Protein AF-A0A2V9Q446-F1 (afdb_monomer_lite)

Sequence (155 aa):
MSSAPTWRRCDSEATRNVSASIRARLLSLAQSRGEDYQRVLGRYAIERFLYRLERSEYRDNFALKGATLFTLWTGQTHRPTKDLDLLGRGLSSTITEVETIIREICATPEDDGIVFDPESVEGARIKEARAHLVSSAPSDGSAADSRVPTGSHDR

Radius of gyration: 23.2 Å; chains: 1; bounding box: 82×59×54 Å

pLDDT: mean 76.24, std 25.34, range [26.14, 98.19]

Foldseek 3Di:
DDDDDDDDPPPPPPPPLLLVVLLVVLVVVCVVVVHDSVLSVLLLVLVLLLVLCCVDPCVVQKDWDDQNVVCVVVVDRPDRASATDIDGDPDDPDQVRVLVVSLVSQPRDDSNNDHDDSVPRGGDDDDPDDDGDDDDDDDPDDDPDDDDDDDDDDD

Structure (mmCIF, N/CA/C/O backbone):
data_AF-A0A2V9Q446-F1
#
_entry.id   AF-A0A2V9Q446-F1
#
loop_
_atom_site.group_PDB
_atom_site.id
_atom_site.type_symbol
_atom_site.label_atom_id
_atom_site.label_alt_id
_atom_site.label_comp_id
_atom_site.label_asym_id
_atom_site.label_entity_id
_atom_site.label_seq_id
_atom_site.pdbx_PDB_ins_code
_atom_site.Cartn_x
_atom_site.Cartn_y
_atom_site.Cartn_z
_atom_site.occupancy
_atom_site.B_iso_or_equiv
_atom_site.auth_seq_id
_atom_site.auth_comp_id
_atom_site.auth_asym_id
_atom_site.auth_atom_id
_atom_site.pdbx_PDB_model_num
ATOM 1 N N . MET A 1 1 ? -59.812 30.153 5.508 1.00 39.16 1 MET A N 1
ATOM 2 C CA . MET A 1 1 ? -59.530 28.741 5.861 1.00 39.16 1 MET A CA 1
ATOM 3 C C . MET A 1 1 ? -58.679 28.181 4.726 1.00 39.16 1 MET A C 1
ATOM 5 O O . MET A 1 1 ? -59.200 28.018 3.640 1.00 39.16 1 MET A O 1
ATOM 9 N N . SER A 1 2 ? -57.361 28.376 4.786 1.00 46.19 2 SER A N 1
ATOM 10 C CA . SER A 1 2 ? -56.345 27.452 5.333 1.00 46.19 2 SER A CA 1
ATOM 11 C C . SER A 1 2 ? -56.107 26.218 4.456 1.00 46.19 2 SER A C 1
ATOM 13 O O . SER A 1 2 ? -56.997 25.380 4.361 1.00 46.19 2 SER A O 1
ATOM 15 N N . SER A 1 3 ? -54.909 26.138 3.857 1.00 41.53 3 SER A N 1
ATOM 16 C CA . SER A 1 3 ? -53.992 24.973 3.816 1.00 41.53 3 SER A CA 1
ATOM 17 C C . SER A 1 3 ? -52.987 25.187 2.664 1.00 41.53 3 SER A C 1
ATOM 19 O O . SER A 1 3 ? -53.380 25.182 1.504 1.00 41.53 3 SER A O 1
ATOM 21 N N . ALA A 1 4 ? -51.804 25.752 2.926 1.00 44.09 4 ALA A N 1
ATOM 22 C CA . ALA A 1 4 ? -50.528 25.103 3.285 1.00 44.09 4 ALA A CA 1
ATOM 23 C C . ALA A 1 4 ? -49.773 24.476 2.079 1.00 44.09 4 ALA A C 1
ATOM 25 O O . ALA A 1 4 ? -50.391 23.843 1.226 1.00 44.09 4 ALA A O 1
ATOM 26 N N . PRO A 1 5 ? -48.441 24.673 1.974 1.00 46.50 5 PRO A N 1
ATOM 27 C CA . PRO A 1 5 ? -47.674 24.415 0.756 1.00 46.50 5 PRO A CA 1
ATOM 28 C C . PRO A 1 5 ? -47.266 22.942 0.626 1.00 46.50 5 PRO A C 1
ATOM 30 O O . PRO A 1 5 ? -46.791 22.324 1.578 1.00 46.50 5 PRO A O 1
ATOM 33 N N . THR A 1 6 ? -47.370 22.385 -0.581 1.00 42.12 6 THR A N 1
ATOM 34 C CA . THR A 1 6 ? -46.769 21.091 -0.922 1.00 42.12 6 THR A CA 1
ATOM 35 C C . THR A 1 6 ? -45.280 21.276 -1.200 1.00 42.12 6 THR A C 1
ATOM 37 O O . THR A 1 6 ? -44.879 21.566 -2.327 1.00 42.12 6 THR A O 1
ATOM 40 N N . TRP A 1 7 ? -44.443 21.098 -0.181 1.00 45.72 7 TRP A N 1
ATOM 41 C CA . TRP A 1 7 ? -43.018 20.872 -0.398 1.00 45.72 7 TRP A CA 1
ATOM 42 C C . TRP A 1 7 ? -42.840 19.490 -1.031 1.00 45.72 7 TRP A C 1
ATOM 44 O O . TRP A 1 7 ? -43.055 18.469 -0.377 1.00 45.72 7 TRP A O 1
ATOM 54 N N . ARG A 1 8 ? -42.446 19.438 -2.309 1.00 45.62 8 ARG A N 1
ATOM 55 C CA . ARG A 1 8 ? -41.811 18.228 -2.841 1.00 45.62 8 ARG A CA 1
ATOM 56 C C . ARG A 1 8 ? -40.489 18.079 -2.101 1.00 45.62 8 ARG A C 1
ATOM 58 O O . ARG A 1 8 ? -39.658 18.984 -2.162 1.00 45.62 8 ARG A O 1
ATOM 65 N N . ARG A 1 9 ? -40.280 16.945 -1.430 1.00 44.22 9 ARG A N 1
ATOM 66 C CA . ARG A 1 9 ? -38.917 16.501 -1.148 1.00 44.22 9 ARG A CA 1
ATOM 67 C C . ARG A 1 9 ? -38.226 16.377 -2.498 1.00 44.22 9 ARG A C 1
ATOM 69 O O . ARG A 1 9 ? -38.596 15.536 -3.312 1.00 44.22 9 ARG A O 1
ATOM 76 N N . CYS A 1 10 ? -37.275 17.264 -2.757 1.00 35.88 10 CYS A N 1
ATOM 77 C CA . CYS A 1 10 ? -36.196 16.922 -3.657 1.00 35.88 10 CYS A CA 1
ATOM 78 C C . CYS A 1 10 ? -35.360 15.927 -2.854 1.00 35.88 10 CYS A C 1
ATOM 80 O O . CYS A 1 10 ? -34.511 16.329 -2.061 1.00 35.88 10 CYS A O 1
ATOM 82 N N . ASP A 1 11 ? -35.694 14.640 -2.955 1.00 47.78 11 ASP A N 1
ATOM 83 C CA . ASP A 1 11 ? -34.785 13.582 -2.536 1.00 47.78 11 ASP A CA 1
ATOM 84 C C . ASP A 1 11 ? -33.626 13.613 -3.541 1.00 47.78 11 ASP A C 1
ATOM 86 O O . ASP A 1 11 ? -33.581 12.854 -4.505 1.00 47.78 11 ASP A O 1
ATOM 90 N N . SER A 1 12 ? -32.726 14.586 -3.378 1.00 44.38 12 SER A N 1
ATOM 91 C CA . SER A 1 12 ? -31.438 14.568 -4.048 1.00 44.38 12 SER A CA 1
ATOM 92 C C . SER A 1 12 ? -30.656 13.439 -3.399 1.00 44.38 12 SER A C 1
ATOM 94 O O . SER A 1 12 ? -30.192 13.566 -2.264 1.00 44.38 12 SER A O 1
ATOM 96 N N . GLU A 1 13 ? -30.620 12.319 -4.106 1.00 45.81 13 GLU A N 1
ATOM 97 C CA . GLU A 1 13 ? -29.755 11.166 -3.915 1.00 45.81 13 GLU A CA 1
ATOM 98 C C . GLU A 1 13 ? -28.432 11.601 -3.275 1.00 45.81 13 GLU A C 1
ATOM 100 O O . GLU A 1 13 ? -27.589 12.241 -3.902 1.00 45.81 13 GLU A O 1
ATOM 105 N N . ALA A 1 14 ? -28.312 11.367 -1.966 1.00 48.41 14 ALA A N 1
ATOM 106 C CA . ALA A 1 14 ? -27.160 11.797 -1.197 1.00 48.41 14 ALA A CA 1
ATOM 107 C C . ALA A 1 14 ? -25.923 11.134 -1.802 1.00 48.41 14 ALA A C 1
ATOM 109 O O . ALA A 1 14 ? -25.768 9.916 -1.702 1.00 48.41 14 ALA A O 1
ATOM 110 N N . THR A 1 15 ? -25.064 11.925 -2.445 1.00 55.28 15 THR A N 1
ATOM 111 C CA . THR A 1 15 ? -23.800 11.478 -3.026 1.00 55.28 15 THR A CA 1
ATOM 112 C C . THR A 1 15 ? -23.061 10.650 -1.977 1.00 55.28 15 THR A C 1
ATOM 114 O O . THR A 1 15 ? -22.589 11.186 -0.970 1.00 55.28 15 THR A O 1
ATOM 117 N N . ARG A 1 16 ? -23.026 9.321 -2.145 1.00 65.44 16 ARG A N 1
ATOM 118 C CA . ARG A 1 16 ? -22.396 8.415 -1.176 1.00 65.44 16 ARG A CA 1
ATOM 119 C C . ARG A 1 16 ? -20.911 8.741 -1.146 1.00 65.44 16 ARG A C 1
ATOM 121 O O . ARG A 1 16 ? -20.172 8.377 -2.051 1.00 65.44 16 ARG A O 1
ATOM 128 N N . ASN A 1 17 ? -20.464 9.432 -0.102 1.00 87.56 17 ASN A N 1
ATOM 129 C CA . ASN A 1 17 ? -19.047 9.687 0.108 1.00 87.56 17 ASN A CA 1
ATOM 130 C C . ASN A 1 17 ? -18.384 8.392 0.608 1.00 87.56 17 ASN A C 1
ATOM 132 O O . ASN A 1 17 ? -18.313 8.136 1.815 1.00 87.56 17 ASN A O 1
ATOM 136 N N . VAL A 1 18 ? -17.958 7.549 -0.337 1.00 91.69 18 VAL A N 1
ATOM 137 C CA . VAL A 1 18 ? -17.352 6.234 -0.078 1.00 91.69 18 VAL A CA 1
ATOM 138 C C . VAL A 1 18 ? -16.127 6.374 0.826 1.00 91.69 18 VAL A C 1
ATOM 140 O O . VAL A 1 18 ? -16.043 5.685 1.843 1.00 91.69 18 VAL A O 1
ATOM 143 N N . SER A 1 19 ? -15.246 7.342 0.555 1.00 91.62 19 SER A N 1
ATOM 144 C CA . SER A 1 19 ? -14.078 7.628 1.396 1.00 91.62 19 SER A CA 1
ATOM 145 C C . SER A 1 19 ? -14.457 7.964 2.840 1.00 91.62 19 SER A C 1
ATOM 147 O O . SER A 1 19 ? -13.860 7.428 3.771 1.00 91.62 19 SER A O 1
ATOM 149 N N . ALA A 1 20 ? -15.461 8.818 3.066 1.00 93.69 20 ALA A N 1
ATOM 150 C CA . ALA A 1 20 ? -15.917 9.151 4.416 1.00 93.69 20 ALA A CA 1
ATOM 151 C C . ALA A 1 20 ? -16.505 7.931 5.137 1.00 93.69 20 ALA A C 1
ATOM 153 O O . ALA A 1 20 ? -16.201 7.710 6.310 1.00 93.69 20 ALA A O 1
ATOM 154 N N . SER A 1 21 ? -17.287 7.112 4.429 1.00 95.25 21 SER A N 1
ATOM 155 C CA . SER A 1 21 ? -17.844 5.871 4.973 1.00 95.25 21 SER A CA 1
ATOM 156 C C . SER A 1 21 ? -16.746 4.880 5.370 1.00 95.25 21 SER A C 1
ATOM 158 O O . SER A 1 21 ? -16.775 4.328 6.470 1.00 95.25 21 SER A O 1
ATOM 160 N N . ILE A 1 22 ? -15.740 4.688 4.516 1.00 96.06 22 ILE A N 1
ATOM 161 C CA . ILE A 1 22 ? -14.616 3.784 4.778 1.00 96.06 22 ILE A CA 1
ATOM 162 C C . ILE A 1 22 ? -13.769 4.297 5.943 1.00 96.06 22 ILE A C 1
ATOM 164 O O . ILE A 1 22 ? -13.501 3.530 6.865 1.00 96.06 22 ILE A O 1
ATOM 168 N N . ARG A 1 23 ? -13.427 5.592 5.982 1.00 96.12 23 ARG A N 1
ATOM 169 C CA . ARG A 1 23 ? -12.703 6.189 7.120 1.00 96.12 23 ARG A CA 1
ATOM 170 C C . ARG A 1 23 ? -13.446 5.991 8.439 1.00 96.12 23 ARG A C 1
ATOM 172 O O . ARG A 1 23 ? -12.832 5.579 9.417 1.00 96.12 23 ARG A O 1
ATOM 179 N N . ALA A 1 24 ? -14.761 6.219 8.461 1.00 97.19 24 ALA A N 1
ATOM 180 C CA . ALA A 1 24 ? -15.572 5.991 9.655 1.00 97.19 24 ALA A CA 1
ATOM 181 C C . ALA A 1 24 ? -15.516 4.521 10.105 1.00 97.19 24 ALA A C 1
ATOM 183 O O . ALA A 1 24 ? -15.290 4.244 11.280 1.00 97.19 24 ALA A O 1
ATOM 184 N N . ARG A 1 25 ? -15.635 3.573 9.166 1.00 97.69 25 ARG A N 1
ATOM 185 C CA . ARG A 1 25 ? -15.539 2.132 9.458 1.00 97.69 25 ARG A CA 1
ATOM 186 C C . ARG A 1 25 ? -14.162 1.732 9.988 1.00 97.69 25 ARG A C 1
ATOM 188 O O . ARG A 1 25 ? -14.090 0.950 10.930 1.00 97.69 25 ARG A O 1
ATOM 195 N N . LEU A 1 26 ? -13.084 2.264 9.412 1.00 97.44 26 LEU A N 1
ATOM 196 C CA . LEU A 1 26 ? -11.715 2.000 9.864 1.00 97.44 26 LEU A CA 1
ATOM 197 C C . LEU A 1 26 ? -11.450 2.606 11.249 1.00 97.44 26 LEU A C 1
ATOM 199 O O . LEU A 1 26 ? -10.792 1.974 12.072 1.00 97.44 26 LEU A O 1
ATOM 203 N N . LEU A 1 27 ? -12.008 3.784 11.540 1.00 97.88 27 LEU A N 1
ATOM 204 C CA . LEU A 1 27 ? -11.922 4.397 12.864 1.00 97.88 27 LEU A CA 1
ATOM 205 C C . LEU A 1 27 ? -12.658 3.560 13.916 1.00 97.88 27 LEU A C 1
ATOM 207 O O . LEU A 1 27 ? -12.090 3.257 14.964 1.00 97.88 27 LEU A O 1
ATOM 211 N N . SER A 1 28 ? -13.887 3.127 13.623 1.00 98.12 28 SER A N 1
ATOM 212 C CA . SER A 1 28 ? -14.633 2.224 14.507 1.00 98.12 28 SER A CA 1
ATOM 213 C C . SER A 1 28 ? -13.904 0.894 14.708 1.00 98.12 28 SER A C 1
ATOM 215 O O . SER A 1 28 ? -13.876 0.371 15.821 1.00 98.12 28 SER A O 1
ATOM 217 N N . LEU A 1 29 ? -13.270 0.360 13.658 1.00 96.00 29 LEU A N 1
ATOM 218 C CA . LEU A 1 29 ? -12.461 -0.853 13.749 1.00 96.00 29 LEU A CA 1
ATOM 219 C C . LEU A 1 29 ? -11.283 -0.667 14.712 1.00 96.00 29 LEU A C 1
ATOM 221 O O . LEU A 1 29 ? -11.110 -1.491 15.610 1.00 96.00 29 LEU A O 1
ATOM 225 N N . ALA A 1 30 ? -10.525 0.423 14.562 1.00 95.69 30 ALA A N 1
ATOM 226 C CA . ALA A 1 30 ? -9.400 0.757 15.432 1.00 95.69 30 ALA A CA 1
ATOM 227 C C . ALA A 1 30 ? -9.836 0.843 16.904 1.00 95.69 30 ALA A C 1
ATOM 229 O O . ALA A 1 30 ? -9.260 0.177 17.763 1.00 95.69 30 ALA A O 1
ATOM 230 N N . GLN A 1 31 ? -10.928 1.565 17.177 1.00 97.38 31 GLN A N 1
ATOM 231 C CA . GLN A 1 31 ? -11.499 1.697 18.520 1.00 97.38 31 GLN A CA 1
ATOM 232 C C . GLN A 1 31 ? -11.934 0.348 19.104 1.00 97.38 31 GLN A C 1
ATOM 234 O O . GLN A 1 31 ? -11.601 0.038 20.244 1.00 97.38 31 GLN A O 1
ATOM 239 N N . SER A 1 32 ? -12.629 -0.482 18.318 1.00 96.69 32 SER A N 1
ATOM 240 C CA . SER A 1 32 ? -13.123 -1.787 18.778 1.00 96.69 32 SER A CA 1
ATOM 241 C C . SER A 1 32 ? -12.009 -2.774 19.137 1.00 96.69 32 SER A C 1
ATOM 243 O O . SER A 1 32 ? -12.216 -3.661 19.962 1.00 96.69 32 SER A O 1
ATOM 245 N N . ARG A 1 33 ? -10.830 -2.624 18.521 1.00 91.31 33 ARG A N 1
ATOM 246 C CA . ARG A 1 33 ? -9.668 -3.497 18.728 1.00 91.31 33 ARG A CA 1
ATOM 247 C C . ARG A 1 33 ? -8.623 -2.906 19.672 1.00 91.31 33 ARG A C 1
ATOM 249 O O . ARG A 1 33 ? -7.650 -3.587 19.978 1.00 91.31 33 ARG A O 1
ATOM 256 N N . GLY A 1 34 ? -8.798 -1.659 20.115 1.00 93.50 34 GLY A N 1
ATOM 257 C CA . GLY A 1 34 ? -7.764 -0.930 20.852 1.00 93.50 34 GLY A CA 1
ATOM 258 C C . GLY A 1 34 ? -6.482 -0.725 20.034 1.00 93.50 34 GLY A C 1
ATOM 259 O O . GLY A 1 34 ? -5.393 -0.666 20.600 1.00 93.50 34 GLY A O 1
ATOM 260 N N . GLU A 1 35 ? -6.598 -0.665 18.705 1.00 91.00 35 GLU A N 1
ATOM 261 C CA . GLU A 1 35 ? -5.475 -0.457 17.790 1.00 91.00 35 GLU A CA 1
ATOM 262 C C . GLU A 1 35 ? -5.297 1.033 17.469 1.00 91.00 35 GLU A C 1
ATOM 264 O O . GLU A 1 35 ? -6.252 1.811 17.449 1.00 91.00 35 GLU A O 1
ATOM 269 N N . ASP A 1 36 ? -4.063 1.429 17.159 1.00 92.00 36 ASP A N 1
ATOM 270 C CA . ASP A 1 36 ? -3.777 2.763 16.637 1.00 92.00 36 ASP A CA 1
ATOM 271 C C . ASP A 1 36 ? -4.450 2.974 15.264 1.00 92.00 36 ASP A C 1
ATOM 273 O O . ASP A 1 36 ? -4.317 2.157 14.349 1.00 92.00 36 ASP A O 1
ATOM 277 N N . TYR A 1 37 ? -5.168 4.088 15.098 1.00 94.00 37 TYR A N 1
ATOM 278 C CA . TYR A 1 37 ? -5.923 4.357 13.870 1.00 94.00 37 TYR A CA 1
ATOM 279 C C . TYR A 1 37 ? -5.019 4.522 12.639 1.00 94.00 37 TYR A C 1
ATOM 281 O O . TYR A 1 37 ? -5.363 4.041 11.559 1.00 94.00 37 TYR A O 1
ATOM 289 N N . GLN A 1 38 ? -3.837 5.132 12.787 1.00 92.19 38 GLN A N 1
ATOM 290 C CA . GLN A 1 38 ? -2.887 5.281 11.677 1.00 92.19 38 GLN A CA 1
ATOM 291 C C . GLN A 1 38 ? -2.338 3.925 11.232 1.00 92.19 38 GLN A C 1
ATOM 293 O O . GLN A 1 38 ? -2.137 3.691 10.041 1.00 92.19 38 GLN A O 1
ATOM 298 N N . ARG A 1 39 ? -2.154 2.992 12.170 1.00 89.44 39 ARG A N 1
ATOM 299 C CA . ARG A 1 39 ? -1.801 1.605 11.862 1.00 89.44 39 ARG A CA 1
ATOM 300 C C . ARG A 1 39 ? -2.893 0.899 11.054 1.00 89.44 39 ARG A C 1
ATOM 302 O O . ARG A 1 39 ? -2.564 0.212 10.087 1.00 89.44 39 ARG A O 1
ATOM 309 N N . VAL A 1 40 ? -4.163 1.078 11.417 1.00 92.38 40 VAL A N 1
ATOM 310 C CA . VAL A 1 40 ? -5.298 0.511 10.667 1.00 92.38 40 VAL A CA 1
ATOM 311 C C . VAL A 1 40 ? -5.385 1.111 9.260 1.00 92.38 40 VAL A C 1
ATOM 313 O O . VAL A 1 40 ? -5.548 0.365 8.296 1.00 92.38 40 VAL A O 1
ATOM 316 N N . LEU A 1 41 ? -5.202 2.429 9.121 1.00 93.75 41 LEU A N 1
ATOM 317 C CA . LEU A 1 41 ? -5.148 3.102 7.817 1.00 93.75 41 LEU A CA 1
ATOM 318 C C . LEU A 1 41 ? -3.998 2.591 6.944 1.00 93.75 41 LEU A C 1
ATOM 320 O O . LEU A 1 41 ? -4.217 2.265 5.780 1.00 93.75 41 LEU A O 1
ATOM 324 N N . GLY A 1 42 ? -2.789 2.479 7.499 1.00 92.31 42 GLY A N 1
ATOM 325 C CA . GLY A 1 42 ? -1.626 1.978 6.765 1.00 92.31 42 GLY A CA 1
ATOM 326 C C . GLY A 1 42 ? -1.816 0.536 6.295 1.00 92.31 42 GLY A C 1
ATOM 327 O O . GLY A 1 42 ? -1.529 0.214 5.145 1.00 92.31 42 GLY A O 1
ATOM 328 N N . ARG A 1 43 ? -2.381 -0.326 7.151 1.00 91.62 43 ARG A N 1
ATOM 329 C CA . ARG A 1 43 ? -2.733 -1.697 6.764 1.00 91.62 43 ARG A CA 1
ATOM 330 C C . ARG A 1 43 ? -3.758 -1.712 5.629 1.00 91.62 43 ARG A C 1
ATOM 332 O O . ARG A 1 43 ? -3.567 -2.446 4.665 1.00 91.62 43 ARG A O 1
ATOM 339 N N . TYR A 1 44 ? -4.808 -0.900 5.732 1.00 94.69 44 TYR A N 1
ATOM 340 C CA . TYR A 1 44 ? -5.811 -0.779 4.679 1.00 94.69 44 TYR A CA 1
ATOM 341 C C . TYR A 1 44 ? -5.173 -0.351 3.352 1.00 94.69 44 TYR A C 1
ATOM 343 O O . TYR A 1 44 ? -5.400 -0.997 2.335 1.00 94.69 44 TYR A O 1
ATOM 351 N N . ALA A 1 45 ? -4.311 0.670 3.360 1.00 95.38 45 ALA A N 1
ATOM 352 C CA . ALA A 1 45 ? -3.607 1.119 2.161 1.00 95.38 45 ALA A CA 1
ATOM 353 C C . ALA A 1 45 ? -2.772 -0.004 1.520 1.00 95.38 45 ALA A C 1
ATOM 355 O O . ALA A 1 45 ? -2.873 -0.227 0.318 1.00 95.38 45 ALA A O 1
ATOM 356 N N . ILE A 1 46 ? -2.021 -0.774 2.314 1.00 95.06 46 ILE A N 1
ATOM 357 C CA . ILE A 1 46 ? -1.253 -1.924 1.813 1.00 95.06 46 ILE A CA 1
ATOM 358 C C . ILE A 1 46 ? -2.172 -2.984 1.191 1.00 95.06 46 ILE A C 1
ATOM 360 O O . ILE A 1 46 ? -1.892 -3.474 0.100 1.00 95.06 46 ILE A O 1
ATOM 364 N N . GLU A 1 47 ? -3.283 -3.327 1.846 1.00 94.94 47 GLU A N 1
ATOM 365 C CA . GLU A 1 47 ? -4.255 -4.292 1.315 1.00 94.94 47 GLU A CA 1
ATOM 366 C C . GLU A 1 47 ? -4.876 -3.808 -0.004 1.00 94.94 47 GLU A C 1
ATOM 368 O O . GLU A 1 47 ? -5.056 -4.598 -0.931 1.00 94.94 47 GLU A O 1
ATOM 373 N N . ARG A 1 48 ? -5.159 -2.506 -0.125 1.00 96.88 48 ARG A N 1
ATOM 374 C CA . ARG A 1 48 ? -5.709 -1.908 -1.351 1.00 96.88 48 ARG A CA 1
ATOM 375 C C . ARG A 1 48 ? -4.681 -1.765 -2.473 1.00 96.88 48 ARG A C 1
ATOM 377 O O . ARG A 1 48 ? -5.059 -1.872 -3.640 1.00 96.88 48 ARG A O 1
ATOM 384 N N . PHE A 1 49 ? -3.402 -1.594 -2.147 1.00 97.50 49 PHE A N 1
ATOM 385 C CA . PHE A 1 49 ? -2.316 -1.685 -3.123 1.00 97.50 49 PHE A CA 1
ATOM 386 C C . PHE A 1 49 ? -2.155 -3.123 -3.633 1.00 97.50 49 PHE A C 1
ATOM 388 O O . PHE A 1 49 ? -2.132 -3.351 -4.838 1.00 97.50 49 PHE A O 1
ATOM 395 N N . LEU A 1 50 ? -2.116 -4.110 -2.729 1.00 96.69 50 LEU A N 1
ATOM 396 C CA . LEU A 1 50 ? -2.020 -5.529 -3.091 1.00 96.69 50 LEU A CA 1
ATOM 397 C C . LEU A 1 50 ? -3.202 -5.988 -3.953 1.00 96.69 50 LEU A C 1
ATOM 399 O O . LEU A 1 50 ? -3.013 -6.771 -4.878 1.00 96.69 50 LEU A O 1
ATOM 403 N N . TYR A 1 51 ? -4.400 -5.465 -3.686 1.00 97.38 51 TYR A N 1
ATOM 404 C CA . TYR A 1 51 ? -5.573 -5.698 -4.524 1.00 97.38 51 TYR A CA 1
ATOM 405 C C . TYR A 1 51 ? -5.387 -5.176 -5.958 1.00 97.38 51 TYR A C 1
ATOM 407 O O . TYR A 1 51 ? -5.706 -5.878 -6.911 1.00 97.38 51 TYR A O 1
ATOM 415 N N . ARG A 1 52 ? -4.829 -3.970 -6.134 1.00 98.06 52 ARG A N 1
ATOM 416 C CA . ARG A 1 52 ? -4.508 -3.430 -7.468 1.00 98.06 52 ARG A CA 1
ATOM 417 C C . ARG A 1 52 ? -3.411 -4.241 -8.159 1.00 98.06 52 ARG A C 1
ATOM 419 O O . ARG A 1 52 ? -3.537 -4.542 -9.340 1.00 98.06 52 ARG A O 1
ATOM 426 N N . LEU A 1 53 ? -2.378 -4.653 -7.419 1.00 97.31 53 LEU A N 1
ATOM 427 C CA . LEU A 1 53 ? -1.311 -5.517 -7.932 1.00 97.31 53 LEU A CA 1
ATOM 428 C C . LEU A 1 53 ? -1.869 -6.845 -8.466 1.00 97.31 53 LEU A C 1
ATOM 430 O O . LEU A 1 53 ? -1.512 -7.245 -9.570 1.00 97.31 53 LEU A O 1
ATOM 434 N N . GLU A 1 54 ? -2.764 -7.502 -7.726 1.00 96.19 54 GLU A N 1
ATOM 435 C CA . GLU A 1 54 ? -3.390 -8.768 -8.144 1.00 96.19 54 GLU A CA 1
ATOM 436 C C . GLU A 1 54 ? -4.194 -8.638 -9.446 1.00 96.19 54 GLU A C 1
ATOM 438 O O . GLU A 1 54 ? -4.204 -9.557 -10.264 1.00 96.19 54 GLU A O 1
ATOM 443 N N . ARG A 1 55 ? -4.797 -7.469 -9.675 1.00 95.94 55 ARG A N 1
ATOM 444 C CA . ARG A 1 55 ? -5.598 -7.161 -10.868 1.00 95.94 55 ARG A CA 1
ATOM 445 C C . ARG A 1 55 ? -4.782 -6.645 -12.050 1.00 95.94 55 ARG A C 1
ATOM 447 O O . ARG A 1 55 ? -5.318 -6.541 -13.151 1.00 95.94 55 ARG A O 1
ATOM 454 N N . SER A 1 56 ? -3.513 -6.317 -11.830 1.00 96.19 56 SER A N 1
ATOM 455 C CA . SER A 1 56 ? -2.605 -5.838 -12.870 1.00 96.19 56 SER A CA 1
ATOM 456 C C . SER A 1 56 ? -2.022 -6.988 -13.698 1.00 96.19 56 SER A C 1
ATOM 458 O O . SER A 1 56 ? -2.069 -8.163 -13.316 1.00 96.19 56 SER A O 1
ATOM 460 N N . GLU A 1 57 ? -1.395 -6.652 -14.824 1.00 95.81 57 GLU A N 1
ATOM 461 C CA . GLU A 1 57 ? -0.605 -7.617 -15.596 1.00 95.81 57 GLU A CA 1
ATOM 462 C C . GLU A 1 57 ? 0.617 -8.149 -14.824 1.00 95.81 57 GLU A C 1
ATOM 464 O O . GLU A 1 57 ? 1.094 -9.246 -15.107 1.00 95.81 57 GLU A O 1
ATOM 469 N N . TYR A 1 58 ? 1.049 -7.435 -13.778 1.00 95.94 58 TYR A N 1
ATOM 470 C CA . TYR A 1 58 ? 2.238 -7.730 -12.975 1.00 95.94 58 TYR A CA 1
ATOM 471 C C . TYR A 1 58 ? 2.017 -8.702 -11.815 1.00 95.94 58 TYR A C 1
ATOM 473 O O . TYR A 1 58 ? 2.946 -8.965 -11.044 1.00 95.94 58 TYR A O 1
ATOM 481 N N . ARG A 1 59 ? 0.803 -9.237 -11.648 1.00 95.38 59 ARG A N 1
ATOM 482 C CA . ARG A 1 59 ? 0.440 -10.094 -10.504 1.00 95.38 59 ARG A CA 1
ATOM 483 C C . ARG A 1 59 ? 1.401 -11.275 -10.298 1.00 95.38 59 ARG A C 1
ATOM 485 O O . ARG A 1 59 ? 1.708 -11.628 -9.166 1.00 95.38 59 ARG A O 1
ATOM 492 N N . ASP A 1 60 ? 1.909 -11.849 -11.391 1.00 95.69 60 ASP A N 1
ATOM 493 C CA . ASP A 1 60 ? 2.784 -13.028 -11.367 1.00 95.69 60 ASP A CA 1
ATOM 494 C C . ASP A 1 60 ? 4.273 -12.644 -11.239 1.00 95.69 60 ASP A C 1
ATOM 496 O O . ASP A 1 60 ? 5.130 -13.493 -10.972 1.00 95.69 60 ASP A O 1
ATOM 500 N N . ASN A 1 61 ? 4.593 -11.353 -11.378 1.00 95.06 61 ASN A N 1
ATOM 501 C CA . ASN A 1 61 ? 5.944 -10.821 -11.246 1.00 95.06 61 ASN A CA 1
ATOM 502 C C . ASN A 1 61 ? 6.332 -10.522 -9.799 1.00 95.06 61 ASN A C 1
ATOM 504 O O . ASN A 1 61 ? 7.523 -10.417 -9.516 1.00 95.06 61 ASN A O 1
ATOM 508 N N . PHE A 1 62 ? 5.381 -10.394 -8.872 1.00 94.69 62 PHE A N 1
ATOM 509 C CA . PHE A 1 62 ? 5.677 -10.053 -7.481 1.00 94.69 62 PHE A CA 1
ATOM 510 C C . PHE A 1 62 ? 5.159 -11.098 -6.500 1.00 94.69 62 PHE A C 1
ATOM 512 O O . PHE A 1 62 ? 4.016 -11.532 -6.561 1.00 94.69 62 PHE A O 1
ATOM 519 N N . ALA A 1 63 ? 5.995 -11.454 -5.525 1.00 93.81 63 ALA A N 1
ATOM 520 C CA . ALA A 1 63 ? 5.585 -12.255 -4.377 1.00 93.81 63 ALA A CA 1
ATOM 521 C C . ALA A 1 63 ? 5.692 -11.442 -3.082 1.00 93.81 63 ALA A C 1
ATOM 523 O O . ALA A 1 63 ? 6.736 -10.847 -2.800 1.00 93.81 63 ALA A O 1
ATOM 524 N N . LEU A 1 64 ? 4.630 -11.453 -2.274 1.00 94.44 64 LEU A N 1
ATOM 525 C CA . LEU A 1 64 ? 4.626 -10.842 -0.947 1.00 94.44 64 LEU A CA 1
ATOM 526 C C . LEU A 1 64 ? 5.586 -11.578 -0.002 1.00 94.44 64 LEU A C 1
ATOM 528 O O . LEU A 1 64 ? 5.607 -12.809 0.049 1.00 94.44 64 LEU A O 1
ATOM 532 N N . LYS A 1 65 ? 6.350 -10.822 0.789 1.00 91.25 65 LYS A N 1
ATOM 533 C CA . LYS A 1 65 ? 7.235 -11.348 1.838 1.00 91.25 65 LYS A CA 1
ATOM 534 C C . LYS A 1 65 ? 7.206 -10.456 3.089 1.00 91.25 65 LYS A C 1
ATOM 536 O O . LYS A 1 65 ? 6.391 -9.544 3.217 1.00 91.25 65 LYS A O 1
ATOM 541 N N . GLY A 1 66 ? 8.105 -10.741 4.030 1.00 90.31 66 GLY A N 1
ATOM 542 C CA . GLY A 1 66 ? 8.353 -9.883 5.188 1.00 90.31 66 GLY A CA 1
ATOM 543 C C . GLY A 1 66 ? 7.231 -9.896 6.229 1.00 90.31 66 GLY A C 1
ATOM 544 O O . GLY A 1 66 ? 6.435 -10.830 6.321 1.00 90.31 66 GLY A O 1
ATOM 545 N N . ALA A 1 67 ? 7.189 -8.854 7.060 1.00 89.75 67 ALA A N 1
ATOM 546 C CA . ALA A 1 67 ? 6.276 -8.773 8.204 1.00 89.75 67 ALA A CA 1
ATOM 547 C C . ALA A 1 67 ? 4.793 -8.657 7.796 1.00 89.75 67 ALA A C 1
ATOM 549 O O . ALA A 1 67 ? 3.909 -9.141 8.511 1.00 89.75 67 ALA A O 1
ATOM 550 N N . THR A 1 68 ? 4.521 -8.055 6.637 1.00 90.44 68 THR A N 1
ATOM 551 C CA . THR A 1 68 ? 3.166 -7.936 6.084 1.00 90.44 68 THR A CA 1
ATOM 552 C C . THR A 1 68 ? 2.592 -9.308 5.735 1.00 90.44 68 THR A C 1
ATOM 554 O O . THR A 1 68 ? 1.451 -9.584 6.103 1.00 90.44 68 THR A O 1
ATOM 557 N N . LEU A 1 69 ? 3.394 -10.213 5.153 1.00 90.69 69 LEU A N 1
ATOM 558 C CA . LEU A 1 69 ? 2.980 -11.601 4.909 1.00 90.69 69 LEU A CA 1
ATOM 559 C C . LEU A 1 69 ? 2.535 -12.295 6.201 1.00 90.69 69 LEU A C 1
ATOM 561 O O . LEU A 1 69 ? 1.443 -12.855 6.253 1.00 90.69 69 LEU A O 1
ATOM 565 N N . PHE A 1 70 ? 3.350 -12.228 7.257 1.00 88.50 70 PHE A N 1
ATOM 566 C CA . PHE A 1 70 ? 3.007 -12.855 8.536 1.00 88.50 70 PHE A CA 1
ATOM 567 C C . PHE A 1 70 ? 1.717 -12.287 9.128 1.00 88.50 70 PHE A C 1
ATOM 569 O O . PHE A 1 70 ? 0.895 -13.049 9.634 1.00 88.50 70 PHE A O 1
ATOM 576 N N . THR A 1 71 ? 1.514 -10.972 9.025 1.00 86.81 71 THR A N 1
ATOM 577 C CA . THR A 1 71 ? 0.295 -10.320 9.525 1.00 86.81 71 THR A CA 1
ATOM 578 C C . THR A 1 71 ? -0.947 -10.817 8.783 1.00 86.81 71 THR A C 1
ATOM 580 O O . THR A 1 71 ? -1.946 -11.134 9.424 1.00 86.81 71 THR A O 1
ATOM 583 N N . LEU A 1 72 ? -0.885 -10.930 7.452 1.00 86.38 72 LEU A N 1
ATOM 584 C CA . LEU A 1 72 ? -2.006 -11.419 6.643 1.00 86.38 72 LEU A CA 1
ATOM 585 C C . LEU A 1 72 ? -2.259 -12.920 6.836 1.00 86.38 72 LEU A C 1
ATOM 587 O O . LEU A 1 72 ? -3.412 -13.337 6.878 1.00 86.38 72 LEU A O 1
ATOM 591 N N . TRP A 1 73 ? -1.205 -13.724 6.999 1.00 87.12 73 TRP A N 1
ATOM 592 C CA . TRP A 1 73 ? -1.318 -15.177 7.151 1.00 87.12 73 TRP A CA 1
ATOM 593 C C . TRP A 1 73 ? -1.815 -15.604 8.536 1.00 87.12 73 TRP A C 1
ATOM 595 O O . TRP A 1 73 ? -2.595 -16.543 8.666 1.00 87.12 73 TRP A O 1
ATOM 605 N N . THR A 1 74 ? -1.341 -14.937 9.589 1.00 86.06 74 THR A N 1
ATOM 606 C CA . THR A 1 74 ? -1.634 -15.324 10.982 1.00 86.06 74 THR A CA 1
ATOM 607 C C . THR A 1 74 ? -2.761 -14.509 11.609 1.00 86.06 74 THR A C 1
ATOM 609 O O . THR A 1 74 ? -3.271 -14.874 12.665 1.00 86.06 74 THR A O 1
ATOM 612 N N . GLY A 1 75 ? -3.121 -13.372 11.006 1.00 81.44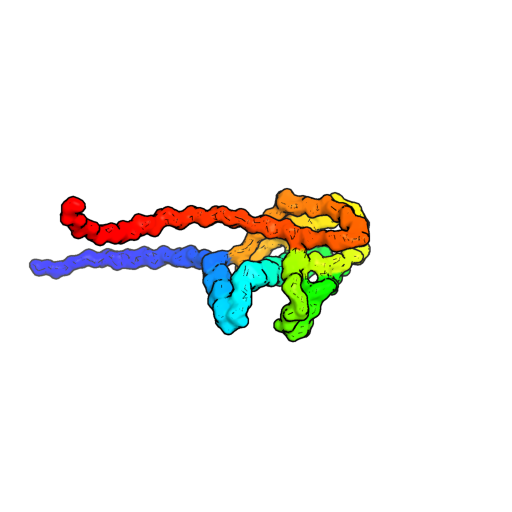 75 GLY A N 1
ATOM 613 C CA . GLY A 1 75 ? -4.018 -12.387 11.609 1.00 81.44 75 GLY A CA 1
ATOM 614 C C . GLY A 1 75 ? -3.414 -11.651 12.811 1.00 81.44 75 GLY A C 1
ATOM 615 O O . GLY A 1 75 ? -4.083 -10.802 13.399 1.00 81.44 75 GLY A O 1
ATOM 616 N N . GLN A 1 76 ? -2.163 -11.943 13.182 1.00 78.25 76 GLN A N 1
ATOM 617 C CA . GLN A 1 76 ? -1.487 -11.367 14.338 1.00 78.25 76 GLN A CA 1
ATOM 618 C C . GLN A 1 76 ? -0.355 -10.443 13.902 1.00 78.25 76 GLN A C 1
ATOM 620 O O . GLN A 1 76 ? 0.475 -10.762 13.051 1.00 78.25 76 GLN A O 1
ATOM 625 N N . THR A 1 77 ? -0.291 -9.274 14.536 1.00 71.62 77 THR A N 1
ATOM 626 C CA . THR A 1 77 ? 0.841 -8.367 14.360 1.00 71.62 77 THR A CA 1
ATOM 627 C C . THR A 1 77 ? 1.982 -8.820 15.261 1.00 71.62 77 THR A C 1
ATOM 629 O O . THR A 1 77 ? 1.962 -8.550 16.457 1.00 71.62 77 THR A O 1
ATOM 632 N N . HIS A 1 78 ? 3.002 -9.461 14.696 1.00 66.44 78 HIS A N 1
ATOM 633 C CA . HIS A 1 78 ? 4.196 -9.831 15.464 1.00 66.44 78 HIS A CA 1
ATOM 634 C C . HIS A 1 78 ? 5.133 -8.633 15.701 1.00 66.44 78 HIS A C 1
ATOM 636 O O . HIS A 1 78 ? 5.735 -8.479 16.759 1.00 66.44 78 HIS A O 1
ATOM 642 N N . ARG A 1 79 ? 5.259 -7.757 14.698 1.00 71.44 79 ARG A N 1
ATOM 643 C CA . ARG A 1 79 ? 5.994 -6.491 14.779 1.00 71.44 79 ARG A CA 1
ATOM 644 C C . ARG A 1 79 ? 5.240 -5.439 13.971 1.00 71.44 79 ARG A C 1
ATOM 646 O O . ARG A 1 79 ? 4.876 -5.727 12.830 1.00 71.44 79 ARG A O 1
ATOM 653 N N . PRO A 1 80 ? 5.036 -4.223 14.501 1.00 71.94 80 PRO A N 1
ATOM 654 C CA . PRO A 1 80 ? 4.501 -3.139 13.701 1.00 71.94 80 PRO A CA 1
ATOM 655 C C . PRO A 1 80 ? 5.400 -2.874 12.487 1.00 71.94 80 PRO A C 1
ATOM 657 O O . PRO A 1 80 ? 6.568 -2.523 12.639 1.00 71.94 80 PRO A O 1
ATOM 660 N N . THR A 1 81 ? 4.854 -3.069 11.289 1.00 78.62 81 THR A N 1
ATOM 661 C CA . THR A 1 81 ? 5.468 -2.681 10.017 1.00 78.62 81 THR A CA 1
ATOM 662 C C . THR A 1 81 ? 4.562 -1.679 9.316 1.00 78.62 81 THR A C 1
ATOM 664 O O . THR A 1 81 ? 3.335 -1.788 9.414 1.00 78.62 81 THR A O 1
ATOM 667 N N . LYS A 1 82 ? 5.179 -0.696 8.662 1.00 79.88 82 LYS A N 1
ATOM 668 C CA . LYS A 1 82 ? 4.537 0.178 7.672 1.00 79.88 82 LYS A CA 1
ATOM 669 C C . LYS A 1 82 ? 4.945 -0.204 6.245 1.00 79.88 82 LYS A C 1
ATOM 671 O O . LYS A 1 82 ? 4.383 0.327 5.299 1.00 79.88 82 LYS A O 1
ATOM 676 N N . ASP A 1 83 ? 5.886 -1.137 6.116 1.00 86.06 83 ASP A N 1
ATOM 677 C CA . ASP A 1 83 ? 6.470 -1.522 4.841 1.00 86.06 83 ASP A CA 1
ATOM 678 C C . ASP A 1 83 ? 5.675 -2.607 4.150 1.00 86.06 83 ASP A C 1
ATOM 680 O O . ASP A 1 83 ? 5.161 -3.541 4.779 1.00 86.06 83 ASP A O 1
ATOM 684 N N . LEU A 1 84 ? 5.686 -2.522 2.827 1.00 92.25 84 LEU A N 1
ATOM 685 C CA . LEU A 1 84 ? 5.319 -3.600 1.938 1.00 92.25 84 LEU A CA 1
ATOM 686 C C . LEU A 1 84 ? 6.585 -4.155 1.281 1.00 92.25 84 LEU A C 1
ATOM 688 O O . LEU A 1 84 ? 7.196 -3.509 0.434 1.00 92.25 84 LEU A O 1
ATOM 692 N N . ASP A 1 85 ? 6.962 -5.372 1.664 1.00 92.25 85 ASP A N 1
ATOM 693 C CA . ASP A 1 85 ? 8.093 -6.072 1.069 1.00 92.25 85 ASP A CA 1
ATOM 694 C C . ASP A 1 85 ? 7.619 -6.997 -0.061 1.00 92.25 85 ASP A C 1
ATOM 696 O O . ASP A 1 85 ? 6.883 -7.961 0.177 1.00 92.25 85 ASP A O 1
ATOM 700 N N . LEU A 1 86 ? 8.104 -6.758 -1.281 1.00 93.81 86 LEU A N 1
ATOM 701 C CA . LEU A 1 86 ? 7.835 -7.596 -2.453 1.00 93.81 86 LEU A CA 1
ATOM 702 C C . LEU A 1 86 ? 9.129 -8.215 -3.001 1.00 93.81 86 LEU A C 1
ATOM 704 O O . LEU A 1 86 ? 10.221 -7.655 -2.882 1.00 93.81 86 LEU A O 1
ATOM 708 N N . LEU A 1 87 ? 9.017 -9.405 -3.583 1.00 92.56 87 LEU A N 1
ATOM 709 C CA . LEU A 1 87 ? 10.063 -10.053 -4.374 1.00 92.56 87 LEU A CA 1
ATOM 710 C C . LEU A 1 87 ? 9.675 -9.994 -5.848 1.00 92.56 87 LEU A C 1
ATOM 712 O O . LEU A 1 87 ? 8.704 -10.641 -6.229 1.00 92.56 87 LEU A O 1
ATOM 716 N N . GLY A 1 88 ? 10.445 -9.263 -6.652 1.00 91.69 88 GLY A N 1
ATOM 717 C CA . GLY A 1 88 ? 10.292 -9.235 -8.107 1.00 91.69 88 GLY A CA 1
ATOM 718 C C . GLY A 1 88 ? 10.838 -10.504 -8.775 1.00 91.69 88 GLY A C 1
ATOM 719 O O . GLY A 1 88 ? 11.868 -11.040 -8.362 1.00 91.69 88 GLY A O 1
ATOM 720 N N . ARG A 1 89 ? 10.150 -10.984 -9.811 1.00 89.50 89 ARG A N 1
ATOM 721 C CA . ARG A 1 89 ? 10.475 -12.162 -10.623 1.00 89.50 89 ARG A CA 1
ATOM 722 C C . ARG A 1 89 ? 10.261 -11.830 -12.096 1.00 89.50 89 ARG A C 1
ATOM 724 O O . ARG A 1 89 ? 9.226 -11.284 -12.466 1.00 89.50 89 ARG A O 1
ATOM 731 N N . GLY A 1 90 ? 11.232 -12.181 -12.938 1.00 84.75 90 GLY A N 1
ATOM 732 C CA . GLY A 1 90 ? 11.127 -11.975 -14.387 1.00 84.75 90 GLY A CA 1
ATOM 733 C C . GLY A 1 90 ? 11.090 -10.507 -14.834 1.00 84.75 90 GLY A C 1
ATOM 734 O O . GLY A 1 90 ? 10.728 -10.252 -15.973 1.00 84.75 90 GLY A O 1
ATOM 735 N N . LEU A 1 91 ? 11.456 -9.568 -13.956 1.00 83.94 91 LEU A N 1
ATOM 736 C CA . LEU A 1 91 ? 11.584 -8.134 -14.239 1.00 83.94 91 LEU A CA 1
ATOM 737 C C . LEU A 1 91 ? 13.064 -7.752 -14.268 1.00 83.94 91 LEU A C 1
ATOM 739 O O . LEU A 1 91 ? 13.864 -8.385 -13.563 1.00 83.94 91 LEU A O 1
ATOM 743 N N . SER A 1 92 ? 13.445 -6.707 -15.007 1.00 80.81 92 SER A N 1
ATOM 744 C CA . SER A 1 92 ? 14.783 -6.152 -14.799 1.00 80.81 92 SER A CA 1
ATOM 745 C C . SER A 1 92 ? 14.822 -5.376 -13.479 1.00 80.81 92 SER A C 1
ATOM 747 O O . SER A 1 92 ? 13.853 -4.763 -13.036 1.00 80.81 92 SER A O 1
ATOM 749 N N . SER A 1 93 ? 15.967 -5.415 -12.801 1.00 78.31 93 SER A N 1
ATOM 750 C CA . SER A 1 93 ? 16.151 -4.757 -11.505 1.00 78.31 93 SER A CA 1
ATOM 751 C C . SER A 1 93 ? 16.539 -3.279 -11.648 1.00 78.31 93 SER A C 1
ATOM 753 O O . SER A 1 93 ? 17.284 -2.751 -10.814 1.00 78.31 93 SER A O 1
ATOM 755 N N . THR A 1 94 ? 16.149 -2.625 -12.745 1.00 90.75 94 THR A N 1
ATOM 756 C CA . THR A 1 94 ? 16.379 -1.186 -12.907 1.00 90.75 94 THR A CA 1
ATOM 757 C C . THR A 1 94 ? 15.341 -0.408 -12.108 1.00 90.75 94 THR A C 1
ATOM 759 O O . THR A 1 94 ? 14.177 -0.790 -12.035 1.00 90.75 94 THR A O 1
ATOM 762 N N . ILE A 1 95 ? 15.770 0.692 -11.484 1.00 91.81 95 ILE A N 1
ATOM 763 C CA . ILE A 1 95 ? 14.873 1.535 -10.685 1.00 91.81 95 ILE A CA 1
ATOM 764 C C . ILE A 1 95 ? 13.716 2.051 -11.545 1.00 91.81 95 ILE A C 1
ATOM 766 O O . ILE A 1 95 ? 12.567 1.941 -11.145 1.00 91.81 95 ILE A O 1
ATOM 770 N N . THR A 1 96 ? 14.020 2.560 -12.738 1.00 93.50 96 THR A N 1
ATOM 771 C CA . THR A 1 96 ? 13.037 3.183 -13.630 1.00 93.50 96 THR A CA 1
ATOM 772 C C . THR A 1 96 ? 11.929 2.220 -14.057 1.00 93.50 96 THR A C 1
ATOM 774 O O . THR A 1 96 ? 10.766 2.611 -14.100 1.00 93.50 96 THR A O 1
ATOM 777 N N . GLU A 1 97 ? 12.262 0.959 -14.341 1.00 92.56 97 GLU A N 1
ATOM 778 C CA . GLU A 1 97 ? 11.263 -0.062 -14.678 1.00 92.56 97 GLU A CA 1
ATOM 779 C C . GLU A 1 97 ? 10.370 -0.378 -13.478 1.00 92.56 97 GLU A C 1
ATOM 781 O O . GLU A 1 97 ? 9.150 -0.375 -13.606 1.00 92.56 97 GLU A O 1
ATOM 786 N N . VAL A 1 98 ? 10.960 -0.562 -12.293 1.00 93.94 98 VAL A N 1
ATOM 787 C CA . VAL A 1 98 ? 10.189 -0.803 -11.066 1.00 93.94 98 VAL A CA 1
ATOM 788 C C . VAL A 1 98 ? 9.268 0.375 -10.755 1.00 93.94 98 VAL A C 1
ATOM 790 O O . VAL A 1 98 ? 8.098 0.158 -10.464 1.00 93.94 98 VAL A O 1
ATOM 793 N N . GLU A 1 99 ? 9.750 1.614 -10.845 1.00 95.69 99 GLU A N 1
ATOM 794 C CA . GLU A 1 99 ? 8.900 2.790 -10.651 1.00 95.69 99 GLU A CA 1
ATOM 795 C C . GLU A 1 99 ? 7.739 2.815 -11.647 1.00 95.69 99 GLU A C 1
ATOM 797 O O . GLU A 1 99 ? 6.605 3.030 -11.237 1.00 95.69 99 GLU A O 1
ATOM 802 N N . THR A 1 100 ? 8.000 2.559 -12.933 1.00 96.31 100 THR A N 1
ATOM 803 C CA . THR A 1 100 ? 6.965 2.538 -13.982 1.00 96.31 100 THR A CA 1
ATOM 804 C C . THR A 1 100 ? 5.864 1.535 -13.642 1.00 96.31 100 THR A C 1
ATOM 806 O O . THR A 1 100 ? 4.692 1.896 -13.592 1.00 96.31 100 THR A O 1
ATOM 809 N N . ILE A 1 101 ? 6.251 0.313 -13.279 1.00 96.31 101 ILE A N 1
ATOM 810 C CA . ILE A 1 101 ? 5.323 -0.746 -12.873 1.00 96.31 101 ILE A CA 1
ATOM 811 C C . ILE A 1 101 ? 4.492 -0.329 -11.649 1.00 96.31 101 ILE A C 1
ATOM 813 O O . ILE A 1 101 ? 3.274 -0.498 -11.623 1.00 96.31 101 ILE A O 1
ATOM 817 N N . ILE A 1 102 ? 5.130 0.243 -10.623 1.00 96.94 102 ILE A N 1
ATOM 818 C CA . ILE A 1 102 ? 4.430 0.687 -9.410 1.00 96.94 102 ILE A CA 1
ATOM 819 C C . ILE A 1 102 ? 3.463 1.837 -9.719 1.00 96.94 102 ILE A C 1
ATOM 821 O O . ILE A 1 102 ? 2.350 1.839 -9.192 1.00 96.94 102 ILE A O 1
ATOM 825 N N . ARG A 1 103 ? 3.834 2.779 -10.597 1.00 98.19 103 ARG A N 1
ATOM 826 C CA . ARG A 1 103 ? 2.947 3.863 -11.054 1.00 98.19 103 ARG A CA 1
ATOM 827 C C . ARG A 1 103 ? 1.698 3.316 -11.738 1.00 98.19 103 ARG A C 1
ATOM 829 O O . ARG A 1 103 ? 0.594 3.753 -11.422 1.00 98.19 103 ARG A O 1
ATOM 836 N N . GLU A 1 104 ? 1.858 2.330 -12.613 1.00 97.69 104 GLU A N 1
ATOM 837 C CA . GLU A 1 104 ? 0.744 1.689 -13.318 1.00 97.69 104 GLU A CA 1
ATOM 838 C C . GLU A 1 104 ? -0.191 0.932 -12.364 1.00 97.69 104 GLU A C 1
ATOM 840 O O . GLU A 1 104 ? -1.415 1.049 -12.461 1.00 97.69 104 GLU A O 1
ATOM 845 N N . ILE A 1 105 ? 0.363 0.229 -11.370 1.00 97.75 105 ILE A N 1
ATOM 846 C CA . ILE A 1 105 ? -0.437 -0.410 -10.314 1.00 97.75 105 ILE A CA 1
ATOM 847 C C . ILE A 1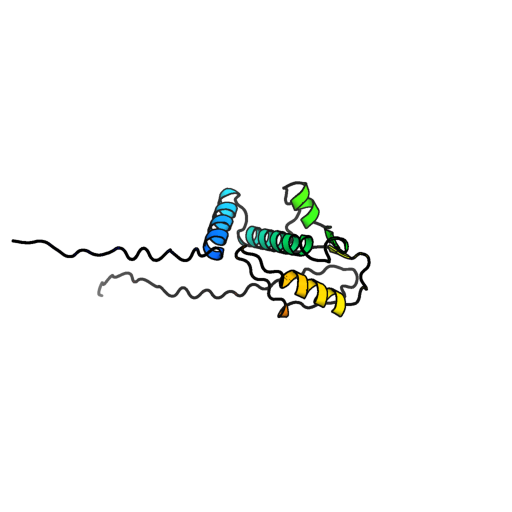 105 ? -1.219 0.648 -9.522 1.00 97.75 105 ILE A C 1
ATOM 849 O O . ILE A 1 105 ? -2.425 0.496 -9.321 1.00 97.75 105 ILE A O 1
ATOM 853 N N . CYS A 1 106 ? -0.570 1.740 -9.101 1.00 97.00 106 CYS A N 1
ATOM 854 C CA . CYS A 1 106 ? -1.218 2.846 -8.388 1.00 97.00 106 CYS A CA 1
ATOM 855 C C . CYS A 1 106 ? -2.354 3.489 -9.200 1.00 97.00 106 CYS A C 1
ATOM 857 O O . CYS A 1 106 ? -3.379 3.856 -8.625 1.00 97.00 106 CYS A O 1
ATOM 859 N N . ALA A 1 107 ? -2.196 3.583 -10.523 1.00 95.88 107 ALA A N 1
ATOM 860 C CA . ALA A 1 107 ? -3.179 4.162 -11.434 1.00 95.88 107 ALA A CA 1
ATOM 861 C C . ALA A 1 107 ? -4.409 3.266 -11.686 1.00 95.88 107 ALA A C 1
ATOM 863 O O . ALA A 1 107 ? -5.370 3.716 -12.311 1.00 95.88 107 ALA A O 1
ATOM 864 N N . THR A 1 108 ? -4.418 2.020 -11.197 1.00 95.06 108 THR A N 1
ATOM 865 C CA . THR A 1 108 ? -5.567 1.115 -11.351 1.00 95.06 108 THR A CA 1
ATOM 866 C C . THR A 1 108 ? -6.788 1.667 -10.590 1.00 95.06 108 THR A C 1
ATOM 868 O O . THR A 1 108 ? -6.728 1.812 -9.360 1.00 95.06 108 THR A O 1
ATOM 871 N N . PRO A 1 109 ? -7.900 1.993 -11.284 1.00 93.12 109 PRO A N 1
ATOM 872 C CA . PRO A 1 109 ? -9.056 2.640 -10.670 1.00 93.12 109 PRO A CA 1
ATOM 873 C C . PRO A 1 109 ? -9.872 1.651 -9.836 1.00 93.12 109 PRO A C 1
ATOM 875 O O . PRO A 1 109 ? -10.253 0.592 -10.323 1.00 93.12 109 PRO A O 1
ATOM 878 N N . GLU A 1 110 ? -10.195 2.021 -8.595 1.00 94.06 110 GLU A N 1
ATOM 879 C CA . GLU A 1 110 ? -11.025 1.218 -7.691 1.00 94.06 110 GLU A CA 1
ATOM 880 C C . GLU A 1 110 ? -11.904 2.116 -6.810 1.00 94.06 110 GLU A C 1
ATOM 882 O O . GLU A 1 110 ? -11.480 3.191 -6.384 1.00 94.06 110 GLU A O 1
ATOM 887 N N . ASP A 1 111 ? -13.120 1.660 -6.498 1.00 92.56 111 ASP A N 1
ATOM 888 C CA . ASP A 1 111 ? -14.061 2.362 -5.609 1.00 92.56 111 ASP A CA 1
ATOM 889 C C . ASP A 1 111 ? -13.872 1.936 -4.144 1.00 92.56 111 ASP A C 1
ATOM 891 O O . ASP A 1 111 ? -14.751 1.387 -3.478 1.00 92.56 111 ASP A O 1
ATOM 895 N N . ASP A 1 112 ? -12.654 2.125 -3.644 1.00 94.81 112 ASP A N 1
ATOM 896 C CA . ASP A 1 112 ? -12.238 1.738 -2.294 1.00 94.81 112 ASP A CA 1
ATOM 897 C C . ASP A 1 112 ? -11.862 2.938 -1.419 1.00 94.81 112 ASP A C 1
ATOM 899 O O . ASP A 1 112 ? -11.278 2.797 -0.340 1.00 94.81 112 ASP A O 1
ATOM 903 N N . GLY A 1 113 ? -12.233 4.136 -1.866 1.00 93.88 113 GLY A N 1
ATOM 904 C CA . GLY A 1 113 ? -12.097 5.374 -1.111 1.00 93.88 113 GLY A CA 1
ATOM 905 C C . GLY A 1 113 ? -10.657 5.794 -0.806 1.00 93.88 113 GLY A C 1
ATOM 906 O O . GLY A 1 113 ? -10.490 6.711 0.004 1.00 93.88 113 GLY A O 1
ATOM 907 N N . ILE A 1 114 ? -9.656 5.164 -1.434 1.00 94.44 114 ILE A N 1
ATOM 908 C CA . ILE A 1 114 ? -8.239 5.535 -1.377 1.00 94.44 114 ILE A CA 1
ATOM 909 C C . ILE A 1 114 ? -7.735 5.904 -2.776 1.00 94.44 114 ILE A C 1
ATOM 911 O O . ILE A 1 114 ? -8.077 5.267 -3.768 1.00 94.44 114 ILE A O 1
ATOM 915 N N . VAL A 1 115 ? -6.908 6.944 -2.840 1.00 93.88 115 VAL A N 1
ATOM 916 C CA . VAL A 1 115 ? -6.218 7.374 -4.058 1.00 93.88 115 VAL A CA 1
ATOM 917 C C . VAL A 1 115 ? -4.725 7.241 -3.803 1.00 93.88 115 VAL A C 1
ATOM 919 O O . VAL A 1 115 ? -4.219 7.778 -2.818 1.00 93.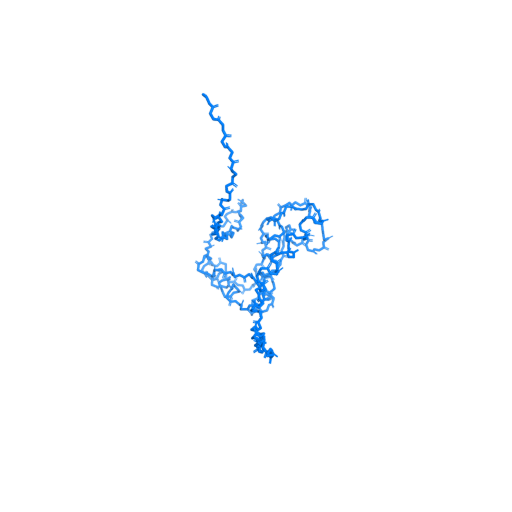88 115 VAL A O 1
ATOM 922 N N . PHE A 1 116 ? -4.042 6.505 -4.673 1.00 95.31 116 PHE A N 1
ATOM 923 C CA . PHE A 1 116 ? -2.586 6.485 -4.732 1.00 95.31 116 PHE A CA 1
ATOM 924 C C . PHE A 1 116 ? -2.142 7.545 -5.732 1.00 95.31 116 PHE A C 1
ATOM 926 O O . PHE A 1 116 ? -2.742 7.646 -6.797 1.00 95.31 116 PHE A O 1
ATOM 933 N N . ASP A 1 117 ? -1.116 8.319 -5.389 1.00 95.38 117 ASP A N 1
ATOM 934 C CA . ASP A 1 117 ? -0.516 9.298 -6.293 1.00 95.38 117 ASP A CA 1
ATOM 935 C C . ASP A 1 117 ? 0.653 8.650 -7.058 1.00 95.38 117 ASP A C 1
ATOM 937 O O . ASP A 1 117 ? 1.707 8.420 -6.453 1.00 95.38 117 ASP A O 1
ATOM 941 N N . PRO A 1 118 ? 0.508 8.328 -8.359 1.00 94.62 118 PRO A N 1
ATOM 942 C CA . PRO A 1 118 ? 1.585 7.732 -9.144 1.00 94.62 118 PRO A CA 1
ATOM 943 C C . PRO A 1 118 ? 2.789 8.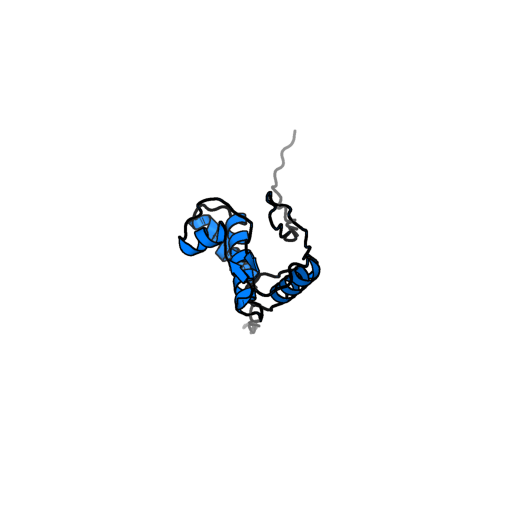673 -9.291 1.00 94.62 118 PRO A C 1
ATOM 945 O O . PRO A 1 118 ? 3.928 8.212 -9.343 1.00 94.62 118 PRO A O 1
ATOM 948 N N . GLU A 1 119 ? 2.576 9.989 -9.303 1.00 94.56 119 GLU A N 1
ATOM 949 C CA . GLU A 1 119 ? 3.664 10.956 -9.483 1.00 94.56 119 GLU A CA 1
ATOM 950 C C . GLU A 1 119 ? 4.588 11.010 -8.260 1.00 94.56 119 GLU A C 1
ATOM 952 O O . GLU A 1 119 ? 5.763 11.346 -8.381 1.00 94.56 119 GLU A O 1
ATOM 957 N N . SER A 1 120 ? 4.093 10.590 -7.091 1.00 94.44 120 SER A N 1
ATOM 958 C CA . SER A 1 120 ? 4.883 10.477 -5.860 1.00 94.44 120 SER A CA 1
ATOM 959 C C . SER A 1 120 ? 5.810 9.252 -5.801 1.00 94.44 120 SER A C 1
ATOM 961 O O . SER A 1 120 ? 6.544 9.082 -4.827 1.00 94.44 120 SER A O 1
ATOM 963 N N . VAL A 1 121 ? 5.772 8.363 -6.802 1.00 95.81 121 VAL A N 1
ATOM 964 C CA . VAL A 1 121 ? 6.588 7.142 -6.808 1.00 95.81 121 VAL A CA 1
ATOM 965 C C . VAL A 1 121 ? 8.041 7.488 -7.117 1.00 95.81 121 VAL A C 1
ATOM 967 O O . VAL A 1 121 ? 8.365 7.918 -8.224 1.00 95.81 121 VAL A O 1
ATOM 970 N N . GLU A 1 122 ? 8.919 7.208 -6.159 1.00 94.50 122 GLU A N 1
ATOM 971 C CA . GLU A 1 122 ? 10.366 7.381 -6.270 1.00 94.50 122 GLU A CA 1
ATOM 972 C C . GLU A 1 122 ? 11.087 6.090 -5.874 1.00 94.50 122 GLU A C 1
ATOM 974 O O . GLU A 1 122 ? 10.753 5.436 -4.881 1.00 94.50 122 GLU A O 1
ATOM 979 N N . GLY A 1 123 ? 12.100 5.713 -6.646 1.00 91.94 123 GLY A N 1
ATOM 980 C CA . GLY A 1 123 ? 12.888 4.517 -6.425 1.00 91.94 123 GLY A CA 1
ATOM 981 C C . GLY A 1 123 ? 14.332 4.831 -6.049 1.00 91.94 123 GLY A C 1
ATOM 982 O O . GLY A 1 123 ? 14.991 5.721 -6.582 1.00 91.94 123 GLY A O 1
ATOM 983 N N . ALA A 1 124 ? 14.868 4.031 -5.133 1.00 91.25 124 ALA A N 1
ATOM 984 C CA . ALA A 1 124 ? 16.257 4.111 -4.714 1.00 91.25 124 ALA A CA 1
ATOM 985 C C . ALA A 1 124 ? 16.844 2.707 -4.563 1.00 91.25 124 ALA A C 1
ATOM 987 O O . ALA A 1 124 ? 16.159 1.756 -4.181 1.00 91.25 124 ALA A O 1
ATOM 988 N N . ARG A 1 125 ? 18.148 2.563 -4.827 1.00 86.44 125 ARG A N 1
ATOM 989 C CA . ARG A 1 125 ? 18.853 1.316 -4.517 1.00 86.44 125 ARG A CA 1
ATOM 990 C C . ARG A 1 125 ? 19.090 1.260 -3.019 1.00 86.44 125 ARG A C 1
ATOM 992 O O . ARG A 1 125 ? 19.877 2.034 -2.482 1.00 86.44 125 ARG A O 1
ATOM 999 N N . ILE A 1 126 ? 18.483 0.282 -2.368 1.00 73.69 126 ILE A N 1
ATOM 1000 C CA . ILE A 1 126 ? 18.810 -0.046 -0.987 1.00 73.69 126 ILE A CA 1
ATOM 1001 C C . ILE A 1 126 ? 19.996 -1.016 -1.044 1.00 73.69 126 ILE A C 1
ATOM 1003 O O . ILE A 1 126 ? 19.835 -2.186 -1.385 1.00 73.69 126 ILE A O 1
ATOM 1007 N N . LYS A 1 127 ? 21.212 -0.530 -0.754 1.00 51.91 127 LYS A N 1
ATOM 1008 C CA . LYS A 1 127 ? 22.311 -1.427 -0.348 1.00 51.91 127 LYS A CA 1
ATOM 1009 C C . LYS A 1 127 ? 21.826 -2.161 0.899 1.00 51.91 127 LYS A C 1
ATOM 1011 O O . LYS A 1 127 ? 21.234 -1.503 1.748 1.00 51.91 127 LYS A O 1
ATOM 1016 N N . GLU A 1 128 ? 22.021 -3.475 0.995 1.00 46.88 128 GLU A N 1
ATOM 1017 C CA . GLU A 1 128 ? 21.583 -4.297 2.134 1.00 46.88 128 GLU A CA 1
ATOM 1018 C C . GLU A 1 128 ? 21.887 -3.636 3.491 1.00 46.88 128 GLU A C 1
ATOM 1020 O O . GLU A 1 128 ? 22.988 -3.747 4.019 1.00 46.88 128 GLU A O 1
ATOM 1025 N N . ALA A 1 129 ? 20.891 -2.910 4.007 1.00 33.72 129 ALA A N 1
ATOM 1026 C CA . ALA A 1 129 ? 20.662 -2.486 5.383 1.00 33.72 129 ALA A CA 1
ATOM 1027 C C . ALA A 1 129 ? 19.431 -1.550 5.405 1.00 33.72 129 ALA A C 1
ATOM 1029 O O . ALA A 1 129 ? 19.579 -0.345 5.537 1.00 33.72 129 ALA A O 1
ATOM 1030 N N . ARG A 1 130 ? 18.222 -2.130 5.280 1.00 38.53 130 ARG A N 1
ATOM 1031 C CA . ARG A 1 130 ? 16.895 -1.550 5.621 1.00 38.53 130 ARG A CA 1
ATOM 1032 C C . ARG A 1 130 ? 16.564 -0.130 5.111 1.00 38.53 130 ARG A C 1
ATOM 1034 O O . ARG A 1 130 ? 17.089 0.840 5.640 1.00 38.53 130 ARG A O 1
ATOM 1041 N N . ALA A 1 131 ? 15.497 0.023 4.322 1.00 31.30 131 ALA A N 1
ATOM 1042 C CA . ALA A 1 131 ? 14.696 1.253 4.374 1.00 31.30 131 ALA A CA 1
ATOM 1043 C C . ALA A 1 131 ? 13.261 1.046 3.875 1.00 31.30 131 ALA A C 1
ATOM 1045 O O . ALA A 1 131 ? 13.020 0.284 2.946 1.00 31.30 131 ALA A O 1
ATOM 1046 N N . HIS A 1 132 ? 12.361 1.737 4.566 1.00 35.53 132 HIS A N 1
ATOM 1047 C CA . HIS A 1 132 ? 10.908 1.650 4.550 1.00 35.53 132 HIS A CA 1
ATOM 1048 C C . HIS A 1 132 ? 10.329 2.495 3.403 1.00 35.53 132 HIS A C 1
ATOM 1050 O O . HIS A 1 132 ? 10.822 3.600 3.172 1.00 35.53 132 HIS A O 1
ATOM 1056 N N . LEU A 1 133 ? 9.280 2.027 2.716 1.00 29.36 133 LEU A N 1
ATOM 1057 C CA . LEU A 1 133 ? 8.521 2.861 1.770 1.00 29.36 133 LEU A CA 1
ATOM 1058 C C . LEU A 1 133 ? 7.646 3.830 2.580 1.00 29.36 133 LEU A C 1
ATOM 1060 O O . LEU A 1 133 ? 6.740 3.415 3.301 1.00 29.36 133 LEU A O 1
ATOM 1064 N N . VAL A 1 134 ? 7.933 5.129 2.485 1.00 31.94 134 VAL A N 1
ATOM 1065 C CA . VAL A 1 134 ? 7.109 6.189 3.079 1.00 31.94 134 VAL A CA 1
ATOM 1066 C C . VAL A 1 134 ? 6.075 6.620 2.046 1.00 31.94 134 VAL A C 1
ATOM 1068 O O . VAL A 1 134 ? 6.423 7.264 1.066 1.00 31.94 134 VAL A O 1
ATOM 1071 N N . SER A 1 135 ? 4.800 6.302 2.274 1.00 34.81 135 SER A N 1
ATOM 1072 C CA . SER A 1 135 ? 3.695 6.976 1.586 1.00 34.81 135 SER A CA 1
ATOM 1073 C C . SER A 1 135 ? 3.240 8.171 2.427 1.00 34.81 135 SER A C 1
ATOM 1075 O O . SER A 1 135 ? 2.678 7.996 3.515 1.00 34.81 135 SER A O 1
ATOM 1077 N N . SER A 1 136 ? 3.483 9.383 1.941 1.00 31.84 136 SER A N 1
ATOM 1078 C CA . SER A 1 136 ? 2.922 10.619 2.493 1.00 31.84 136 SER A CA 1
ATOM 1079 C C . SER A 1 136 ? 1.449 10.716 2.091 1.00 31.84 136 SER A C 1
ATOM 1081 O O . SER A 1 136 ? 1.145 10.739 0.904 1.00 31.84 136 SER A O 1
ATOM 1083 N N . ALA A 1 137 ? 0.524 10.785 3.049 1.00 32.34 137 ALA A N 1
ATOM 1084 C CA . ALA A 1 137 ? -0.850 11.209 2.774 1.00 32.34 137 ALA A CA 1
ATOM 1085 C C . ALA A 1 137 ? -0.961 12.724 3.028 1.00 32.34 137 ALA A C 1
ATOM 1087 O O . ALA A 1 137 ? -0.460 13.178 4.062 1.00 32.34 137 ALA A O 1
ATOM 1088 N N . PRO A 1 138 ? -1.602 13.518 2.150 1.00 29.20 138 PRO A N 1
ATOM 1089 C CA . PRO A 1 138 ? -1.798 14.939 2.402 1.00 29.20 138 PRO A CA 1
ATOM 1090 C C . PRO A 1 138 ? -2.755 15.139 3.583 1.00 29.20 138 PRO A C 1
ATOM 1092 O O . PRO A 1 138 ? -3.858 14.589 3.631 1.00 29.20 138 PRO A O 1
ATOM 1095 N N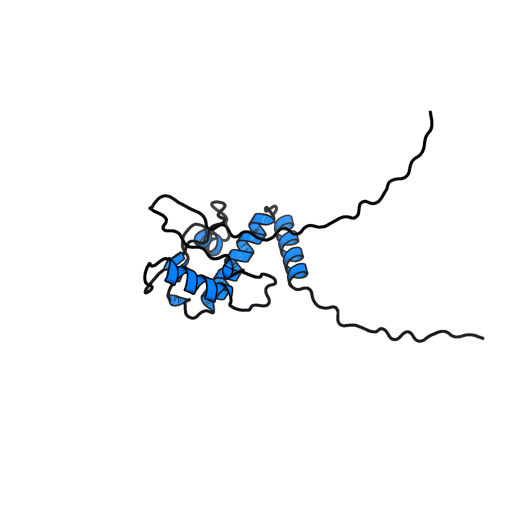 . SER A 1 139 ? -2.304 15.921 4.559 1.00 38.56 139 SER A N 1
ATOM 1096 C CA . SER A 1 139 ? -3.061 16.320 5.738 1.00 38.56 139 SER A CA 1
ATOM 1097 C C . SER A 1 139 ? -3.654 17.714 5.540 1.00 38.56 139 SER A C 1
ATOM 1099 O O . SER A 1 139 ? -3.112 18.683 6.063 1.00 38.56 139 SER A O 1
ATOM 1101 N N . ASP A 1 140 ? -4.784 17.817 4.844 1.00 33.44 140 ASP A N 1
ATOM 1102 C CA . ASP A 1 140 ? -5.579 19.051 4.854 1.00 33.44 140 ASP A CA 1
ATOM 1103 C C . ASP A 1 140 ? -6.703 18.928 5.884 1.00 33.44 140 ASP A C 1
ATOM 1105 O O . ASP A 1 140 ? -7.845 18.564 5.603 1.00 33.44 140 ASP A O 1
ATOM 1109 N N . GLY A 1 141 ? -6.328 19.206 7.133 1.00 31.23 141 GLY A N 1
ATOM 1110 C CA . GLY A 1 141 ? -7.247 19.490 8.224 1.00 31.23 141 GLY A CA 1
ATOM 1111 C C . GLY A 1 141 ? -7.440 20.996 8.354 1.00 31.23 141 GLY A C 1
ATOM 1112 O O . GLY A 1 141 ? -6.676 21.652 9.052 1.00 31.23 141 GLY A O 1
ATOM 1113 N N . SER A 1 142 ? -8.484 21.540 7.729 1.00 31.00 1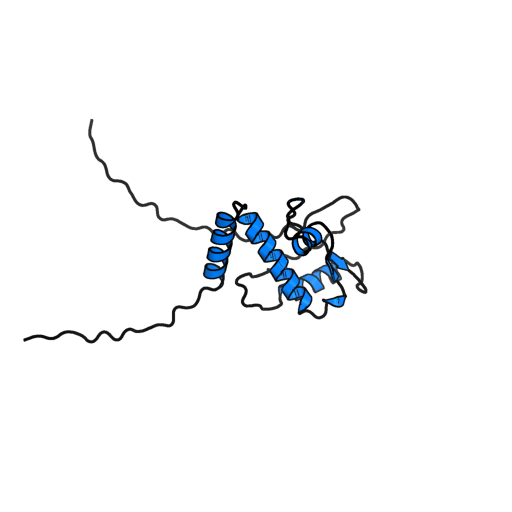42 SER A N 1
ATOM 1114 C CA . SER A 1 142 ? -9.062 22.815 8.158 1.00 31.00 142 SER A CA 1
ATOM 1115 C C . SER A 1 142 ? -10.373 22.525 8.878 1.00 31.00 142 SER A C 1
ATOM 1117 O O . SER A 1 142 ? -11.407 22.280 8.260 1.00 31.00 142 SER A O 1
ATOM 1119 N N . ALA A 1 143 ? -10.303 22.504 10.206 1.00 29.81 143 ALA A N 1
ATOM 1120 C CA . ALA A 1 143 ? -11.455 22.593 11.088 1.00 29.81 143 ALA A CA 1
ATOM 1121 C C . ALA A 1 143 ? -11.295 23.875 11.909 1.00 29.81 143 ALA A C 1
ATOM 1123 O O . ALA A 1 143 ? -10.772 23.860 13.020 1.00 29.81 143 ALA A O 1
ATOM 1124 N N . ALA A 1 144 ? -11.706 25.000 11.327 1.00 27.89 144 ALA A N 1
ATOM 1125 C CA . ALA A 1 144 ? -12.002 26.203 12.086 1.00 27.89 144 ALA A CA 1
ATOM 1126 C C . ALA A 1 144 ? -13.508 26.213 12.374 1.00 27.89 144 ALA A C 1
ATOM 1128 O O . ALA A 1 144 ? -14.301 26.632 11.538 1.00 27.89 144 ALA A O 1
ATOM 1129 N N . ASP A 1 145 ? -13.894 25.728 13.552 1.00 26.52 145 ASP A N 1
ATOM 1130 C CA . ASP A 1 145 ? -15.144 26.135 14.197 1.00 26.52 145 ASP A CA 1
ATOM 1131 C C . ASP A 1 145 ? -14.910 26.192 15.711 1.00 26.52 145 ASP A C 1
ATOM 1133 O O . ASP A 1 145 ? -15.031 25.204 16.437 1.00 26.52 145 ASP A O 1
ATOM 1137 N N . SER A 1 146 ? -14.471 27.357 16.184 1.00 27.16 146 SER A N 1
ATOM 1138 C CA . SER A 1 146 ? -14.397 27.678 17.604 1.00 27.16 146 SER A CA 1
ATOM 1139 C C . SER A 1 146 ? -15.701 28.350 18.027 1.00 27.16 146 SER A C 1
ATOM 1141 O O . SER A 1 146 ? -15.900 29.554 17.862 1.00 27.16 146 SER A O 1
ATOM 1143 N N . ARG A 1 147 ? -16.603 27.565 18.627 1.00 26.14 147 ARG A N 1
ATOM 1144 C CA . ARG A 1 147 ? -17.725 28.106 19.397 1.00 26.14 147 ARG A CA 1
ATOM 1145 C C . ARG A 1 147 ? -17.259 28.626 20.759 1.00 26.14 147 ARG A C 1
ATOM 1147 O O . ARG A 1 147 ? -16.599 27.940 21.533 1.00 26.14 147 ARG A O 1
ATOM 1154 N N . VAL A 1 148 ? -17.681 29.861 20.995 1.00 35.00 148 VAL A N 1
ATOM 1155 C CA . VAL A 1 148 ? -17.671 30.701 22.200 1.00 35.00 148 VAL A CA 1
ATOM 1156 C C . VAL A 1 148 ? -18.113 29.966 23.478 1.00 35.00 148 VAL A C 1
ATOM 1158 O O . VAL A 1 148 ? -19.082 29.206 23.432 1.00 35.00 148 VAL A O 1
ATOM 1161 N N . PRO A 1 149 ? -17.551 30.341 24.644 1.00 31.12 149 PRO A N 1
ATOM 1162 C CA . PRO A 1 149 ? -18.357 30.489 25.846 1.00 31.12 149 PRO A CA 1
ATOM 1163 C C . PRO A 1 149 ? -18.366 31.932 26.363 1.00 31.12 149 PRO A C 1
ATOM 1165 O O . PRO A 1 149 ? -17.351 32.594 26.561 1.00 31.12 149 PRO A O 1
ATOM 1168 N N . THR A 1 150 ? -19.596 32.375 26.571 1.00 37.16 150 THR A N 1
ATOM 1169 C CA . THR A 1 150 ? -20.075 33.540 27.306 1.00 37.16 150 THR A CA 1
ATOM 1170 C C . THR A 1 150 ? -19.585 33.565 28.755 1.00 37.16 150 THR A C 1
ATOM 1172 O O . THR A 1 150 ? -19.568 32.516 29.395 1.00 37.16 150 THR A O 1
ATOM 1175 N N . GLY A 1 151 ? -19.346 34.752 29.321 1.00 28.50 151 GLY A N 1
ATOM 1176 C CA . GLY A 1 151 ? -19.340 34.905 30.781 1.00 28.50 151 GLY A CA 1
ATOM 1177 C C . GLY A 1 151 ? -18.587 36.115 31.321 1.00 28.50 151 GLY A C 1
ATOM 1178 O O . GLY A 1 151 ? -17.429 36.016 31.695 1.00 28.50 151 GLY A O 1
ATOM 1179 N N . SER A 1 152 ? -19.292 37.237 31.407 1.00 35.28 152 SER A N 1
ATOM 1180 C CA . SER A 1 152 ? -19.006 38.422 32.224 1.00 35.28 152 SER A CA 1
ATOM 1181 C C . SER A 1 152 ? -18.727 38.122 33.708 1.00 35.28 152 SER A C 1
ATOM 1183 O O . SER A 1 152 ? -19.547 37.437 34.320 1.00 35.28 152 SER A O 1
ATOM 1185 N N . HIS A 1 153 ? -17.714 38.761 34.310 1.00 33.59 153 HIS A N 1
ATOM 1186 C CA . HIS A 1 153 ? -17.877 39.560 35.542 1.00 33.59 153 HIS A CA 1
ATOM 1187 C C . HIS A 1 153 ? -16.629 40.400 35.878 1.00 33.59 153 HIS A C 1
ATOM 1189 O O . HIS A 1 153 ? -15.582 39.889 36.254 1.00 33.59 153 HIS A O 1
ATOM 1195 N N . ASP A 1 154 ? -16.813 41.702 35.691 1.00 39.84 154 ASP A N 1
ATOM 1196 C CA . ASP A 1 154 ? -16.408 42.852 36.508 1.00 39.84 154 ASP A CA 1
ATOM 1197 C C . ASP A 1 154 ? -15.675 42.582 37.848 1.00 39.84 154 ASP A C 1
ATOM 1199 O O . ASP A 1 154 ? -16.271 42.052 38.794 1.00 39.84 154 ASP A O 1
ATOM 1203 N N . ARG A 1 155 ? -14.408 43.015 37.946 1.00 40.41 155 ARG A N 1
ATOM 1204 C CA . ARG A 1 155 ? -13.898 44.050 38.877 1.00 40.41 155 ARG A CA 1
ATOM 1205 C C . ARG A 1 155 ? -12.385 44.228 38.767 1.00 40.41 155 ARG A C 1
ATOM 1207 O O . ARG A 1 155 ? -11.678 43.206 38.647 1.00 40.41 155 ARG A O 1
#

Secondary structure (DSSP, 8-state):
-----------------HHHHHHHHHHHHHHHHT--HHHHHHHHHHHHHHHHHHHSGGGGTEEEEHHHHHHHHHS--SS-----EEEE-SS---HHHHHHHHHHHHT---SSS----GGG-------SS------PPP-----------------